Protein AF-A0A1R1C6Q7-F1 (afdb_monomer_lite)

Radius of gyration: 14.4 Å; chains: 1; bounding box: 41×35×33 Å

Structure (mmCIF, N/CA/C/O backbone):
data_AF-A0A1R1C6Q7-F1
#
_entry.id   AF-A0A1R1C6Q7-F1
#
loop_
_atom_site.group_PDB
_atom_site.id
_atom_site.type_symbol
_atom_site.label_atom_id
_atom_site.label_alt_id
_atom_site.label_comp_id
_atom_site.label_asym_id
_atom_site.label_entity_id
_atom_site.label_seq_id
_atom_site.pdbx_PDB_ins_code
_atom_site.Cartn_x
_atom_site.Cartn_y
_atom_site.Cartn_z
_atom_site.occupancy
_atom_site.B_iso_or_equiv
_atom_site.auth_seq_id
_atom_site.auth_comp_id
_atom_site.auth_asym_id
_atom_site.auth_atom_id
_atom_site.pdbx_PDB_model_num
ATOM 1 N N . MET A 1 1 ? -25.271 7.239 13.223 1.00 46.53 1 MET A N 1
ATOM 2 C CA . MET A 1 1 ? -25.573 6.207 12.204 1.00 46.53 1 MET A CA 1
ATOM 3 C C . MET A 1 1 ? -24.899 6.550 10.859 1.00 46.53 1 MET A C 1
ATOM 5 O O . MET A 1 1 ? -25.541 6.482 9.825 1.00 46.53 1 MET A O 1
ATOM 9 N N . TYR A 1 2 ? -23.603 6.914 10.865 1.00 47.06 2 TYR A N 1
ATOM 10 C CA . TYR A 1 2 ? -22.834 7.332 9.667 1.00 47.06 2 TYR A CA 1
ATOM 11 C C . TYR A 1 2 ? -21.697 6.357 9.291 1.00 47.06 2 TYR A C 1
ATOM 13 O O . TYR A 1 2 ? -21.162 6.407 8.186 1.00 47.06 2 TYR A O 1
ATOM 21 N N . TRP A 1 3 ? -21.370 5.419 10.184 1.00 42.81 3 TRP A N 1
ATOM 22 C CA . TRP A 1 3 ? -20.247 4.485 10.055 1.00 42.81 3 TRP A CA 1
ATOM 23 C C . TRP A 1 3 ? -20.409 3.478 8.917 1.00 42.81 3 TRP A C 1
ATOM 25 O O . TRP A 1 3 ? -19.466 3.231 8.177 1.00 42.81 3 TRP A O 1
ATOM 35 N N . ALA A 1 4 ? -21.618 2.943 8.723 1.00 45.00 4 ALA A N 1
ATOM 36 C CA . ALA A 1 4 ? -21.897 2.012 7.631 1.00 45.00 4 ALA A CA 1
ATOM 37 C C . ALA A 1 4 ? -21.761 2.680 6.254 1.00 45.00 4 ALA A C 1
ATOM 39 O O . ALA A 1 4 ? -21.373 2.025 5.292 1.00 45.00 4 ALA A O 1
ATOM 40 N N . SER A 1 5 ? -22.052 3.979 6.163 1.00 45.31 5 SER A N 1
ATOM 41 C CA . SER A 1 5 ? -21.932 4.769 4.937 1.00 45.31 5 SER A CA 1
ATOM 42 C C . SER A 1 5 ? -20.475 5.102 4.630 1.00 45.31 5 SER A C 1
ATOM 44 O O . SER A 1 5 ? -20.062 4.962 3.485 1.00 45.31 5 SER A O 1
ATOM 46 N N . PHE A 1 6 ? -19.684 5.463 5.649 1.00 55.50 6 PHE A N 1
ATOM 47 C CA . PHE A 1 6 ? -18.244 5.683 5.504 1.00 55.50 6 PHE A CA 1
ATOM 48 C C . PHE A 1 6 ? -17.509 4.385 5.167 1.00 55.50 6 PHE A C 1
ATOM 50 O O . PHE A 1 6 ? -16.790 4.340 4.181 1.00 55.50 6 PHE A O 1
ATOM 57 N N . LEU A 1 7 ? -17.759 3.295 5.896 1.00 53.69 7 LEU A N 1
ATOM 58 C CA . LEU A 1 7 ? -17.169 1.989 5.592 1.00 53.69 7 LEU A CA 1
ATOM 59 C C . LEU A 1 7 ? -17.620 1.457 4.230 1.00 53.69 7 LEU A C 1
ATOM 61 O O . LEU A 1 7 ? -16.817 0.844 3.542 1.00 53.69 7 LEU A O 1
ATOM 65 N N . LYS A 1 8 ? -18.857 1.728 3.788 1.00 54.81 8 LYS A N 1
ATOM 66 C CA . LYS A 1 8 ? -19.276 1.448 2.405 1.00 54.81 8 LYS A CA 1
ATOM 67 C C . LYS A 1 8 ? -18.565 2.331 1.390 1.00 54.81 8 LYS A C 1
ATOM 69 O O . LYS A 1 8 ? -18.237 1.825 0.328 1.00 54.81 8 LYS A O 1
ATOM 74 N N . ALA A 1 9 ? -18.349 3.613 1.672 1.00 55.91 9 ALA A N 1
ATOM 75 C CA . ALA A 1 9 ? -17.646 4.525 0.773 1.00 55.91 9 ALA A CA 1
ATOM 76 C C . ALA A 1 9 ? -16.162 4.161 0.662 1.00 55.91 9 ALA A C 1
ATOM 78 O O . ALA A 1 9 ? -15.648 4.067 -0.444 1.00 55.91 9 ALA A O 1
ATOM 79 N N . VAL A 1 10 ? -15.513 3.849 1.785 1.00 63.84 10 VAL A N 1
ATOM 80 C CA . VAL A 1 10 ? -14.157 3.301 1.833 1.00 63.84 10 VAL A CA 1
ATOM 81 C C . VAL A 1 10 ? -14.123 1.957 1.124 1.00 63.84 10 VAL A C 1
ATOM 83 O O . VAL A 1 10 ? -13.323 1.797 0.224 1.00 63.84 10 VAL A O 1
ATOM 86 N N . ALA A 1 11 ? -15.023 1.018 1.418 1.00 62.19 11 ALA A N 1
ATOM 87 C CA . ALA A 1 11 ? -15.069 -0.265 0.717 1.00 62.19 11 ALA A CA 1
ATOM 88 C C . ALA A 1 11 ? -15.310 -0.105 -0.791 1.00 62.19 11 ALA A C 1
ATOM 90 O O . ALA A 1 11 ? -14.770 -0.874 -1.573 1.00 62.19 11 ALA A O 1
ATOM 91 N N . ARG A 1 12 ? -16.096 0.890 -1.214 1.00 59.62 12 ARG A N 1
ATOM 92 C CA . ARG A 1 12 ? -16.348 1.194 -2.627 1.00 59.62 12 ARG A CA 1
ATOM 93 C C . ARG A 1 12 ? -15.126 1.817 -3.296 1.00 59.62 12 ARG A C 1
ATOM 95 O O . ARG A 1 12 ? -14.780 1.373 -4.378 1.00 59.62 12 ARG A O 1
ATOM 102 N N . LEU A 1 13 ? -14.439 2.744 -2.627 1.00 57.53 13 LEU A N 1
ATOM 103 C CA . LEU A 1 13 ? -13.145 3.276 -3.062 1.00 57.53 13 LEU A CA 1
ATOM 104 C C . LEU A 1 13 ? -12.105 2.157 -3.158 1.00 57.53 13 LEU A C 1
ATOM 106 O O . LEU A 1 13 ? -11.477 1.994 -4.191 1.00 57.53 13 LEU A O 1
ATOM 110 N N . LEU A 1 14 ? -11.992 1.313 -2.133 1.00 58.69 14 LEU A N 1
ATOM 111 C CA . LEU A 1 14 ? -11.115 0.144 -2.121 1.00 58.69 14 LEU A CA 1
ATOM 112 C C . LEU A 1 14 ? -11.422 -0.828 -3.266 1.00 58.69 14 LEU A C 1
ATOM 114 O O . LEU A 1 14 ? -10.496 -1.398 -3.835 1.00 58.69 14 LEU A O 1
ATOM 118 N N . LYS A 1 15 ? -12.702 -0.980 -3.624 1.00 59.34 15 LYS A N 1
ATOM 119 C CA . LYS A 1 15 ? -13.153 -1.828 -4.730 1.00 59.34 15 LYS A CA 1
ATOM 120 C C . LYS A 1 15 ? -12.882 -1.207 -6.103 1.00 59.34 15 LYS A C 1
ATOM 122 O O . LYS A 1 15 ? -12.426 -1.888 -7.007 1.00 59.34 15 LYS A O 1
ATOM 127 N N . GLU A 1 16 ? -13.104 0.095 -6.270 1.00 53.09 16 GLU A N 1
ATOM 128 C CA . GLU A 1 16 ? -12.740 0.827 -7.497 1.00 53.09 16 GLU A CA 1
ATOM 129 C C . GLU A 1 16 ? -11.216 0.877 -7.701 1.00 53.09 16 GLU A C 1
ATOM 131 O O . GLU A 1 16 ? -10.722 0.976 -8.822 1.00 53.09 16 GLU A O 1
ATOM 136 N N . MET A 1 17 ? -10.463 0.714 -6.617 1.00 60.91 17 MET A N 1
ATOM 137 C CA . MET A 1 17 ? -9.013 0.591 -6.597 1.00 60.91 17 MET A CA 1
ATOM 138 C C . MET A 1 17 ? -8.529 -0.865 -6.705 1.00 60.91 17 MET A C 1
ATOM 140 O O . MET A 1 17 ? -7.380 -1.148 -6.370 1.00 60.91 17 MET A O 1
ATOM 144 N N . GLU A 1 18 ? -9.341 -1.802 -7.198 1.00 59.62 18 GLU A N 1
ATOM 145 C CA . GLU A 1 18 ? -8.930 -3.207 -7.356 1.00 59.62 18 GLU A CA 1
ATOM 146 C C . GLU A 1 18 ? -7.878 -3.432 -8.445 1.00 59.62 18 GLU A C 1
ATOM 148 O O . GLU A 1 18 ? -7.176 -4.436 -8.384 1.00 59.62 18 GLU A O 1
ATOM 153 N N . VAL A 1 19 ? -7.719 -2.531 -9.423 1.00 67.19 19 VAL A N 1
ATOM 154 C CA . VAL A 1 19 ? -6.787 -2.766 -10.540 1.00 67.19 19 VAL A CA 1
ATOM 155 C C . VAL A 1 19 ? -5.374 -2.293 -10.173 1.00 67.19 19 VAL A C 1
ATOM 157 O O . VAL A 1 19 ? -5.144 -1.080 -10.136 1.00 67.19 19 VAL A O 1
ATOM 160 N N . PRO A 1 20 ? -4.414 -3.203 -9.904 1.00 69.75 20 PRO A N 1
ATOM 161 C CA . PRO A 1 20 ? -3.033 -2.823 -9.647 1.00 69.75 20 PRO A CA 1
ATOM 162 C C . PRO A 1 20 ? -2.398 -2.207 -10.890 1.00 69.75 20 PRO A C 1
ATOM 164 O O . PRO A 1 20 ? -2.489 -2.742 -11.998 1.00 69.75 20 PRO A O 1
ATOM 167 N N . GLU A 1 21 ? -1.708 -1.091 -10.691 1.00 81.69 21 GLU A N 1
ATOM 168 C CA . GLU A 1 21 ? -0.904 -0.473 -11.735 1.00 81.69 21 GLU A CA 1
ATOM 169 C C . GLU A 1 21 ? 0.495 -1.098 -11.705 1.00 81.69 21 GLU A C 1
ATOM 171 O O . GLU A 1 21 ? 1.110 -1.256 -10.645 1.00 81.69 21 GLU A O 1
ATOM 176 N N . ARG A 1 22 ? 1.027 -1.479 -12.873 1.00 88.00 22 ARG A N 1
ATOM 177 C CA . ARG A 1 22 ? 2.403 -1.981 -12.939 1.00 88.00 22 ARG A CA 1
ATOM 178 C C . ARG A 1 22 ? 3.370 -0.845 -12.633 1.00 88.00 22 ARG A C 1
ATOM 180 O O . ARG A 1 22 ? 3.439 0.137 -13.369 1.00 88.00 22 ARG A O 1
ATOM 187 N N . LEU A 1 23 ? 4.169 -1.017 -11.585 1.00 91.94 23 LEU A N 1
ATOM 188 C CA . LEU A 1 23 ? 5.223 -0.073 -11.252 1.00 91.94 23 LEU A CA 1
ATOM 189 C C . LEU A 1 23 ? 6.308 -0.092 -12.340 1.00 91.94 23 LEU A C 1
ATOM 191 O O . LEU A 1 23 ? 6.626 -1.159 -12.880 1.00 91.94 23 LEU A O 1
ATOM 195 N N . PRO A 1 24 ? 6.934 1.061 -12.639 1.00 93.25 24 PRO A N 1
ATOM 196 C CA . PRO A 1 24 ? 8.042 1.119 -13.580 1.00 93.25 24 PRO A CA 1
ATOM 197 C C . PRO A 1 24 ? 9.162 0.151 -13.182 1.00 93.25 24 PRO A C 1
ATOM 199 O O . PRO A 1 24 ? 9.551 0.093 -12.015 1.00 93.25 24 PRO A O 1
ATOM 202 N N . LEU A 1 25 ? 9.721 -0.584 -14.148 1.00 91.25 25 LEU A N 1
ATOM 203 C CA . LEU A 1 25 ? 10.863 -1.473 -13.894 1.00 91.25 25 LEU A CA 1
ATOM 204 C C . LEU A 1 25 ? 12.126 -0.675 -13.542 1.00 91.25 25 LEU A C 1
ATOM 206 O O . LEU A 1 25 ? 12.895 -1.076 -12.665 1.00 91.25 25 LEU A O 1
ATOM 210 N N . ASP A 1 26 ? 12.290 0.490 -14.174 1.00 93.62 26 ASP A N 1
ATOM 211 C CA . ASP A 1 26 ? 13.371 1.427 -13.886 1.00 93.62 26 ASP A CA 1
ATOM 212 C C . ASP A 1 26 ? 13.266 1.971 -12.442 1.00 93.62 26 ASP A C 1
ATOM 214 O O . ASP A 1 26 ? 12.256 2.598 -12.095 1.00 93.62 26 ASP A O 1
ATOM 218 N N . PRO A 1 27 ? 14.286 1.754 -11.587 1.00 93.12 27 PRO A N 1
ATOM 219 C CA . PRO A 1 27 ? 14.252 2.174 -10.187 1.00 93.12 27 PRO A CA 1
ATOM 220 C C . PRO A 1 27 ? 14.084 3.681 -9.982 1.00 93.12 27 PRO A C 1
ATOM 222 O O . PRO A 1 27 ? 13.438 4.093 -9.018 1.00 93.12 27 PRO A O 1
ATOM 225 N N . SER A 1 28 ? 14.647 4.504 -10.869 1.00 94.44 28 SER A N 1
ATOM 226 C CA . SER A 1 28 ? 14.596 5.963 -10.753 1.00 94.44 28 SER A CA 1
ATOM 227 C C . SER A 1 28 ? 13.199 6.489 -11.074 1.00 94.44 28 SER A C 1
ATOM 229 O O . SER A 1 28 ? 12.627 7.234 -10.280 1.00 94.44 28 SER A O 1
ATOM 231 N N . LYS A 1 29 ? 12.601 6.037 -12.184 1.00 95.31 29 LYS A N 1
ATOM 232 C CA . LYS A 1 29 ? 11.217 6.370 -12.559 1.00 95.31 29 LYS A CA 1
ATOM 233 C C . LYS A 1 29 ? 10.223 5.898 -11.508 1.00 95.31 29 LYS A C 1
ATOM 235 O O . LYS A 1 29 ? 9.311 6.638 -11.153 1.00 95.31 29 LYS A O 1
ATOM 240 N N . ARG A 1 30 ? 10.412 4.685 -10.981 1.00 95.81 30 ARG A N 1
ATOM 241 C CA . ARG A 1 30 ? 9.552 4.145 -9.925 1.00 95.81 30 ARG A CA 1
ATOM 242 C C . ARG A 1 30 ? 9.641 4.965 -8.647 1.00 95.81 30 ARG A C 1
ATOM 244 O O . ARG A 1 30 ? 8.605 5.289 -8.081 1.00 95.81 30 ARG A O 1
ATOM 251 N N . ARG A 1 31 ? 10.850 5.348 -8.226 1.00 95.12 31 ARG A N 1
ATOM 252 C CA . ARG A 1 31 ? 11.036 6.230 -7.068 1.00 95.12 31 ARG A CA 1
ATOM 253 C C . ARG A 1 31 ? 10.288 7.547 -7.251 1.00 95.12 31 ARG A C 1
ATOM 255 O O . ARG A 1 31 ? 9.586 7.947 -6.334 1.00 95.12 31 ARG A O 1
ATOM 262 N N . ILE A 1 32 ? 10.426 8.196 -8.409 1.00 96.44 32 ILE A N 1
ATOM 263 C CA . ILE A 1 32 ? 9.737 9.463 -8.699 1.00 96.44 32 ILE A CA 1
ATOM 264 C C . ILE A 1 32 ? 8.219 9.273 -8.607 1.00 96.44 32 ILE A C 1
ATOM 266 O O . ILE A 1 32 ? 7.565 10.009 -7.879 1.00 96.44 32 ILE A O 1
ATOM 270 N N . LEU A 1 33 ? 7.672 8.246 -9.265 1.00 95.50 33 LEU A N 1
ATOM 271 C CA . LEU A 1 33 ? 6.239 7.945 -9.231 1.00 95.50 33 LEU A CA 1
ATOM 272 C C . LEU A 1 33 ? 5.726 7.714 -7.802 1.00 95.50 33 LEU A C 1
ATOM 274 O O . LEU A 1 33 ? 4.736 8.313 -7.391 1.00 95.50 33 LEU A O 1
ATOM 278 N N . LEU A 1 34 ? 6.396 6.841 -7.047 1.00 95.75 34 LEU A N 1
ATOM 279 C CA . LEU A 1 34 ? 6.000 6.499 -5.682 1.00 95.75 34 LEU A CA 1
ATOM 280 C C . LEU A 1 34 ? 6.124 7.702 -4.737 1.00 95.75 34 LEU A C 1
ATOM 282 O O . LEU A 1 34 ? 5.264 7.888 -3.882 1.00 95.75 34 LEU A O 1
ATOM 286 N N . GLN A 1 35 ? 7.150 8.538 -4.914 1.00 96.19 35 GLN A N 1
ATOM 287 C CA . GLN A 1 35 ? 7.326 9.767 -4.143 1.00 96.19 35 GLN A CA 1
ATOM 288 C C . GLN A 1 35 ? 6.220 10.783 -4.454 1.00 96.19 35 GLN A C 1
ATOM 290 O O . GLN A 1 35 ? 5.640 11.337 -3.529 1.00 96.19 35 GLN A O 1
ATOM 295 N N . MET A 1 36 ? 5.869 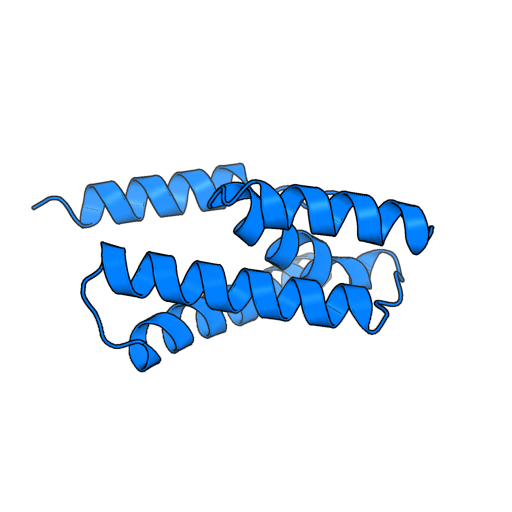10.975 -5.731 1.00 96.31 36 MET A N 1
ATOM 296 C CA . MET A 1 36 ? 4.767 11.859 -6.129 1.00 96.31 36 MET A CA 1
ATOM 297 C C . MET A 1 36 ? 3.430 11.400 -5.538 1.00 96.31 36 MET A C 1
ATOM 299 O O . MET A 1 36 ? 2.689 12.214 -4.990 1.00 96.31 36 MET A O 1
ATOM 303 N N . LYS A 1 37 ? 3.138 10.091 -5.602 1.00 94.69 37 LYS A N 1
ATOM 304 C CA . LYS A 1 37 ? 1.944 9.505 -4.973 1.00 94.69 37 LYS A CA 1
ATOM 30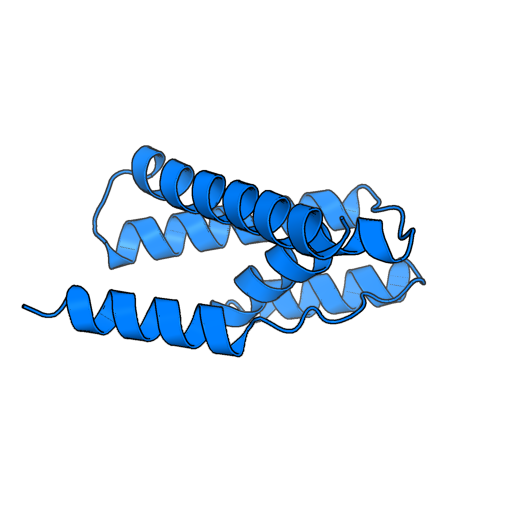5 C C . LYS A 1 37 ? 1.945 9.759 -3.459 1.00 94.69 37 LYS A C 1
ATOM 307 O O . LYS A 1 37 ? 0.923 10.155 -2.914 1.00 94.69 37 LYS A O 1
ATOM 312 N N . LEU A 1 38 ? 3.085 9.606 -2.786 1.00 93.50 38 LEU A N 1
ATOM 313 C CA . LEU A 1 38 ? 3.202 9.844 -1.343 1.00 93.50 38 LEU A CA 1
ATOM 314 C C . LEU A 1 38 ? 3.003 11.327 -0.974 1.00 93.50 38 LEU A C 1
ATOM 316 O O . LEU A 1 38 ? 2.338 11.650 0.006 1.00 93.50 38 LEU A O 1
ATOM 320 N N . GLU A 1 39 ? 3.566 12.240 -1.762 1.00 94.44 39 GLU A N 1
ATOM 321 C CA . GLU A 1 39 ? 3.501 13.687 -1.523 1.00 94.44 39 GLU A CA 1
ATOM 322 C C . GLU A 1 39 ? 2.134 14.298 -1.828 1.00 94.44 39 GLU A C 1
ATOM 324 O O . GLU A 1 39 ? 1.810 15.348 -1.274 1.00 94.44 39 GLU A O 1
ATOM 329 N N . SER A 1 40 ? 1.311 13.632 -2.644 1.00 91.06 40 SER A N 1
ATOM 330 C CA . SER A 1 40 ? -0.078 14.037 -2.893 1.00 91.06 40 SER A CA 1
ATOM 331 C C . SER A 1 40 ? -0.903 14.134 -1.601 1.00 91.06 40 SER A C 1
ATOM 333 O O . SER A 1 40 ? -1.858 14.906 -1.530 1.00 91.06 40 SER A O 1
ATOM 335 N N . ARG A 1 41 ? -0.535 13.334 -0.583 1.00 83.81 41 ARG A N 1
ATOM 336 C CA . ARG A 1 41 ? -1.283 13.099 0.661 1.00 83.81 41 ARG A CA 1
ATOM 337 C C . ARG A 1 41 ? -2.715 12.613 0.452 1.00 83.81 41 ARG A C 1
ATOM 339 O O . ARG A 1 41 ? -3.518 12.638 1.383 1.00 83.81 41 ARG A O 1
ATOM 346 N N . LEU A 1 42 ? -3.048 12.169 -0.752 1.00 84.44 42 LEU A N 1
ATOM 347 C CA . LEU A 1 42 ? -4.363 11.655 -1.063 1.00 84.44 42 LEU A CA 1
ATOM 348 C C . LEU A 1 42 ? -4.467 10.211 -0.572 1.00 84.44 42 LEU A C 1
ATOM 350 O O . LEU A 1 42 ? -3.596 9.379 -0.831 1.00 84.44 42 LEU A O 1
ATOM 354 N N . LEU A 1 43 ? -5.559 9.893 0.125 1.00 82.06 43 LEU A N 1
ATOM 355 C CA . LEU A 1 43 ? -5.781 8.567 0.703 1.00 82.06 43 LEU A CA 1
ATOM 356 C C . LEU A 1 43 ? -5.689 7.461 -0.360 1.00 82.06 43 LEU A C 1
ATOM 358 O O . LEU A 1 43 ? -5.085 6.413 -0.127 1.00 82.06 43 LEU A O 1
ATOM 362 N N . GLN A 1 44 ? -6.235 7.722 -1.549 1.00 82.31 44 GLN A N 1
ATOM 363 C CA . GLN A 1 44 ? -6.161 6.814 -2.686 1.00 82.31 44 GLN A CA 1
ATOM 364 C C . GLN A 1 44 ? -4.719 6.565 -3.158 1.00 82.31 44 GLN A C 1
ATOM 366 O O . GLN A 1 44 ? -4.374 5.454 -3.549 1.00 82.31 44 GLN A O 1
ATOM 371 N N . ASP A 1 45 ? -3.827 7.543 -3.070 1.00 89.25 45 ASP A N 1
ATOM 372 C CA . ASP A 1 45 ? -2.452 7.342 -3.515 1.00 89.25 45 ASP A CA 1
ATOM 373 C C . ASP A 1 45 ? -1.657 6.498 -2.514 1.00 89.25 45 ASP A C 1
ATOM 375 O O . ASP A 1 45 ? -0.886 5.626 -2.921 1.00 89.25 45 ASP A O 1
ATOM 379 N N . HIS A 1 46 ? -1.917 6.639 -1.210 1.00 89.69 46 HIS A N 1
ATOM 380 C CA . HIS A 1 46 ? -1.340 5.746 -0.197 1.00 89.69 46 HIS A CA 1
ATOM 381 C C . HIS A 1 46 ? -1.800 4.296 -0.392 1.00 89.69 46 HIS A C 1
ATOM 383 O O . HIS A 1 46 ? -0.987 3.367 -0.354 1.00 89.69 46 HIS A O 1
ATOM 389 N N . PHE A 1 47 ? -3.091 4.092 -0.663 1.00 85.56 47 PHE A N 1
ATOM 390 C CA . PHE A 1 47 ? -3.628 2.771 -0.988 1.00 85.56 47 PHE A CA 1
ATOM 391 C C . PHE A 1 47 ? -3.022 2.202 -2.274 1.00 85.56 47 PHE A C 1
ATOM 393 O O . PHE A 1 47 ? -2.644 1.028 -2.292 1.00 85.56 47 PHE A O 1
ATOM 400 N N . ALA A 1 48 ? -2.874 3.018 -3.322 1.00 88.00 48 ALA A N 1
ATOM 401 C CA . ALA A 1 48 ? -2.253 2.600 -4.573 1.00 88.00 48 ALA A CA 1
ATOM 402 C C . ALA A 1 48 ? -0.794 2.171 -4.360 1.00 88.00 48 ALA A C 1
ATOM 404 O O . ALA A 1 48 ? -0.411 1.100 -4.822 1.00 88.00 48 ALA A O 1
ATOM 405 N N . ILE A 1 49 ? -0.005 2.927 -3.584 1.00 93.00 49 ILE A N 1
ATOM 406 C CA . ILE A 1 49 ? 1.368 2.540 -3.215 1.00 93.00 49 ILE A CA 1
ATOM 407 C C . ILE A 1 49 ? 1.375 1.160 -2.553 1.00 93.00 49 ILE A C 1
ATOM 409 O O . ILE A 1 49 ? 2.151 0.292 -2.957 1.00 93.00 49 ILE A O 1
ATOM 413 N N . ILE A 1 50 ? 0.519 0.943 -1.548 1.00 91.12 50 ILE A N 1
ATOM 414 C CA . ILE A 1 50 ? 0.457 -0.326 -0.812 1.00 91.12 50 ILE A CA 1
ATOM 415 C C . ILE A 1 50 ? 0.097 -1.475 -1.759 1.00 91.12 50 ILE A C 1
ATOM 417 O O . ILE A 1 50 ? 0.821 -2.469 -1.818 1.00 91.12 50 ILE A O 1
ATOM 421 N N . ARG A 1 51 ? -0.982 -1.329 -2.532 1.00 87.94 51 ARG A N 1
ATOM 422 C CA . ARG A 1 51 ? -1.465 -2.331 -3.489 1.00 87.94 51 ARG A CA 1
ATOM 423 C C . ARG A 1 51 ? -0.413 -2.657 -4.551 1.00 87.94 51 ARG A C 1
ATOM 425 O O . ARG A 1 51 ? -0.001 -3.809 -4.666 1.00 87.94 51 ARG A O 1
ATOM 432 N N . ASP A 1 52 ? 0.060 -1.652 -5.285 1.00 89.88 52 ASP A N 1
ATOM 433 C CA . ASP A 1 52 ? 0.969 -1.829 -6.426 1.00 89.88 52 ASP A CA 1
ATOM 434 C C . ASP A 1 52 ? 2.309 -2.441 -5.981 1.00 89.88 52 ASP A C 1
ATOM 436 O O . ASP A 1 52 ? 2.902 -3.262 -6.686 1.00 89.88 52 ASP A O 1
ATOM 440 N N . THR A 1 53 ? 2.769 -2.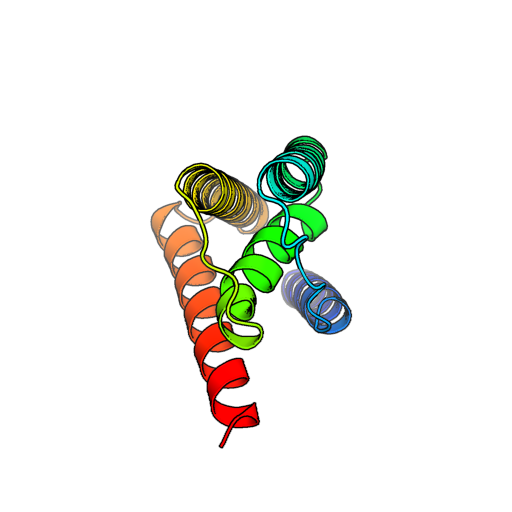096 -4.771 1.00 91.19 53 THR A N 1
ATOM 441 C CA . THR A 1 53 ? 3.992 -2.660 -4.185 1.00 91.19 53 THR A CA 1
ATOM 442 C C . THR A 1 53 ? 3.804 -4.113 -3.746 1.00 91.19 53 THR A C 1
ATOM 444 O O . THR A 1 53 ? 4.713 -4.925 -3.923 1.00 91.19 53 THR A O 1
ATOM 447 N N . LEU A 1 54 ? 2.638 -4.481 -3.201 1.00 87.44 54 LEU A N 1
ATOM 448 C CA . LEU A 1 54 ? 2.336 -5.874 -2.852 1.00 87.44 54 LEU A CA 1
ATOM 449 C C . LEU A 1 54 ? 2.237 -6.764 -4.102 1.00 87.44 54 LEU A C 1
ATOM 451 O O . LEU A 1 54 ? 2.781 -7.871 -4.092 1.00 87.44 54 LEU A O 1
ATOM 455 N N . CYS A 1 55 ? 1.643 -6.252 -5.185 1.00 85.06 55 CYS A N 1
ATOM 456 C CA . CYS A 1 55 ? 1.518 -6.935 -6.479 1.00 85.06 55 CYS A CA 1
ATOM 457 C C . CYS A 1 55 ? 2.818 -6.938 -7.309 1.00 85.06 55 CYS A C 1
ATOM 459 O O . CYS A 1 55 ? 2.916 -7.632 -8.318 1.00 85.06 55 CYS A O 1
ATOM 461 N N . ALA A 1 56 ? 3.856 -6.193 -6.906 1.00 85.69 56 ALA A N 1
ATOM 462 C CA . ALA A 1 56 ? 5.124 -6.108 -7.643 1.00 85.69 56 ALA A CA 1
ATOM 463 C C . ALA A 1 56 ? 5.799 -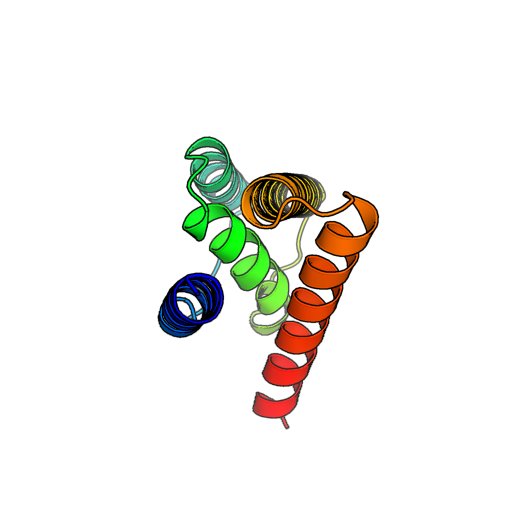7.475 -7.869 1.00 85.69 56 ALA A C 1
ATOM 465 O O . ALA A 1 56 ? 6.485 -7.693 -8.871 1.00 85.69 56 ALA A O 1
ATOM 466 N N . LYS A 1 57 ? 5.570 -8.424 -6.953 1.00 78.38 57 LYS A N 1
ATOM 467 C CA . LYS A 1 57 ? 6.097 -9.791 -7.053 1.00 78.38 57 LYS A CA 1
ATOM 468 C C . LYS A 1 57 ? 5.568 -10.550 -8.278 1.00 78.38 57 LYS A C 1
ATOM 470 O O . LYS A 1 57 ? 6.248 -11.465 -8.739 1.00 78.38 57 LYS A O 1
ATOM 475 N N . ASP A 1 58 ? 4.410 -10.176 -8.821 1.00 75.75 58 ASP A N 1
ATOM 476 C CA . ASP A 1 58 ? 3.738 -10.930 -9.888 1.00 75.75 58 ASP A CA 1
ATOM 477 C C . ASP A 1 58 ? 4.371 -10.748 -11.265 1.00 75.75 58 ASP A C 1
ATOM 479 O O . ASP A 1 58 ? 4.293 -11.635 -12.109 1.00 75.75 58 ASP A O 1
ATOM 483 N N . TYR A 1 59 ? 5.059 -9.633 -11.486 1.00 81.75 59 TYR A N 1
ATOM 484 C CA . TYR A 1 59 ? 5.811 -9.369 -12.715 1.00 81.75 59 TYR A CA 1
ATOM 485 C C . TYR A 1 59 ? 7.320 -9.311 -12.445 1.00 81.75 59 TYR A C 1
ATOM 487 O O . TYR A 1 59 ? 8.059 -8.592 -13.115 1.00 81.75 59 TYR A O 1
ATOM 495 N N . SER A 1 60 ? 7.768 -10.082 -11.442 1.00 82.56 60 SER A N 1
ATOM 496 C CA . SER A 1 60 ? 9.175 -10.263 -11.057 1.00 82.56 60 SER A CA 1
ATOM 497 C C . SER A 1 60 ? 9.917 -8.963 -10.722 1.00 82.56 60 SER A C 1
ATOM 499 O O . SER A 1 60 ? 11.147 -8.905 -10.801 1.00 82.56 60 SER A O 1
ATOM 501 N N . LEU A 1 61 ? 9.198 -7.917 -10.303 1.00 89.19 61 LEU A N 1
ATOM 502 C CA . LEU A 1 61 ? 9.824 -6.665 -9.910 1.00 89.19 61 LEU A CA 1
ATOM 503 C C . LEU A 1 61 ? 10.477 -6.804 -8.529 1.00 89.19 61 LEU A C 1
ATOM 505 O O . LEU A 1 61 ? 9.816 -6.992 -7.506 1.00 89.19 61 LEU A O 1
ATOM 509 N N . LYS A 1 62 ? 11.805 -6.659 -8.488 1.00 90.50 62 LYS A N 1
ATOM 510 C CA . LYS A 1 62 ? 12.570 -6.638 -7.238 1.00 90.50 62 LYS A CA 1
ATOM 511 C C . LYS A 1 62 ? 12.533 -5.243 -6.613 1.00 90.50 62 LYS A C 1
ATOM 513 O O . LYS A 1 62 ? 13.212 -4.325 -7.070 1.00 90.50 62 LYS A O 1
ATOM 518 N N . LEU A 1 63 ? 11.774 -5.114 -5.530 1.00 92.44 63 LEU A N 1
ATOM 519 C CA . LEU A 1 63 ? 11.709 -3.890 -4.731 1.00 92.44 63 LEU A CA 1
ATOM 520 C C . LEU A 1 63 ? 13.056 -3.598 -4.058 1.00 92.44 63 LEU A C 1
ATOM 522 O O . LEU A 1 63 ? 13.672 -4.495 -3.468 1.00 92.44 63 LEU A O 1
ATOM 526 N N . ASN A 1 64 ? 13.495 -2.343 -4.123 1.00 93.69 64 ASN A N 1
ATOM 527 C CA . ASN A 1 64 ? 14.699 -1.836 -3.468 1.00 93.69 64 ASN A CA 1
ATOM 528 C C . ASN A 1 64 ? 14.369 -1.186 -2.106 1.00 93.69 64 ASN A C 1
ATOM 530 O O . ASN A 1 64 ? 13.234 -1.230 -1.631 1.00 93.69 64 ASN A O 1
ATOM 534 N N . ASN A 1 65 ? 15.372 -0.604 -1.445 1.00 95.81 65 ASN A N 1
ATOM 535 C CA . ASN A 1 65 ? 15.190 0.008 -0.124 1.00 95.81 65 ASN A CA 1
ATOM 536 C C . ASN A 1 65 ? 14.318 1.272 -0.157 1.00 95.81 65 ASN A C 1
ATOM 538 O O . ASN A 1 65 ? 13.571 1.503 0.790 1.00 95.81 65 ASN A O 1
ATOM 542 N N . ASN A 1 66 ? 14.357 2.048 -1.244 1.00 94.81 66 ASN A N 1
ATOM 543 C CA . ASN A 1 66 ? 13.493 3.218 -1.404 1.00 94.81 66 ASN A CA 1
ATOM 544 C C . ASN A 1 66 ? 12.032 2.790 -1.555 1.00 94.81 66 ASN A C 1
ATOM 546 O O . ASN A 1 66 ? 11.173 3.335 -0.874 1.00 94.81 66 ASN A O 1
ATOM 550 N N . ASP A 1 67 ? 11.765 1.766 -2.370 1.00 95.12 67 ASP A N 1
ATOM 551 C CA . ASP A 1 67 ? 10.418 1.211 -2.544 1.00 95.12 67 ASP A CA 1
ATOM 552 C C . ASP A 1 67 ? 9.840 0.756 -1.188 1.00 95.12 67 ASP A C 1
ATOM 554 O O . ASP A 1 67 ? 8.705 1.077 -0.841 1.00 95.12 67 ASP A O 1
ATOM 558 N N . ARG A 1 68 ? 10.653 0.062 -0.372 1.00 95.00 68 ARG A N 1
ATOM 559 C CA . ARG A 1 68 ? 10.264 -0.375 0.982 1.00 95.00 68 ARG A CA 1
ATOM 560 C C . ARG A 1 68 ? 10.044 0.790 1.946 1.00 95.00 68 ARG A C 1
ATOM 562 O O . ARG A 1 68 ? 9.120 0.732 2.752 1.00 95.00 68 ARG A O 1
ATOM 569 N N . SER A 1 69 ? 10.883 1.821 1.881 1.00 96.75 69 SER A N 1
ATOM 570 C CA . SER A 1 69 ? 10.745 3.019 2.714 1.00 96.75 69 SER A CA 1
ATOM 571 C C . SER A 1 69 ? 9.466 3.786 2.371 1.00 96.75 69 SER A C 1
ATOM 573 O O . SER A 1 69 ? 8.722 4.154 3.276 1.00 96.75 69 SER A O 1
ATOM 575 N N . ILE A 1 70 ? 9.151 3.944 1.082 1.00 96.19 70 ILE A N 1
ATOM 576 C CA . ILE A 1 70 ? 7.913 4.596 0.641 1.00 96.19 70 ILE A CA 1
ATOM 577 C C . ILE A 1 70 ? 6.686 3.766 1.022 1.00 96.19 70 ILE A C 1
ATOM 579 O O . ILE A 1 70 ? 5.726 4.321 1.549 1.00 96.19 70 ILE A O 1
ATOM 583 N N . LEU A 1 71 ? 6.736 2.440 0.860 1.00 94.81 71 LEU A N 1
ATOM 584 C CA . LEU A 1 71 ? 5.682 1.554 1.355 1.00 94.81 71 LEU A CA 1
ATOM 585 C C . LEU A 1 71 ? 5.454 1.735 2.862 1.00 94.81 71 LEU A C 1
ATOM 587 O O . LEU A 1 71 ? 4.311 1.825 3.300 1.00 94.81 71 LEU A O 1
ATOM 591 N N . HIS A 1 72 ? 6.524 1.796 3.658 1.00 95.50 72 HIS A N 1
ATOM 592 C CA . HIS A 1 72 ? 6.418 2.031 5.097 1.00 95.50 72 HIS A CA 1
ATOM 593 C C . HIS A 1 72 ? 5.744 3.375 5.400 1.00 95.50 72 HIS A C 1
ATOM 595 O O . HIS A 1 72 ? 4.816 3.421 6.200 1.00 95.50 72 HIS A O 1
ATOM 601 N N . MET A 1 73 ? 6.153 4.457 4.733 1.00 95.81 73 MET A N 1
ATOM 602 C CA . MET A 1 73 ? 5.537 5.775 4.924 1.00 95.81 73 MET A CA 1
ATOM 603 C C . MET A 1 73 ? 4.053 5.784 4.539 1.00 95.81 73 MET A C 1
ATOM 605 O O . MET A 1 73 ? 3.233 6.269 5.313 1.00 95.81 73 MET A O 1
ATOM 609 N N . ALA A 1 74 ? 3.686 5.183 3.404 1.00 94.00 74 ALA A N 1
ATOM 610 C CA . ALA A 1 74 ? 2.290 5.079 2.978 1.00 94.00 74 ALA A CA 1
ATOM 611 C C . ALA A 1 74 ? 1.426 4.315 3.997 1.00 94.00 74 ALA A C 1
ATOM 613 O O . ALA A 1 74 ? 0.283 4.699 4.249 1.00 94.00 74 ALA A O 1
ATOM 614 N N . LYS A 1 75 ? 1.979 3.270 4.631 1.00 93.94 75 LYS A N 1
ATOM 615 C CA . LYS A 1 75 ? 1.306 2.558 5.725 1.00 93.94 75 LYS A CA 1
ATOM 616 C C . LYS A 1 75 ? 1.072 3.456 6.935 1.00 93.94 75 LYS A C 1
ATOM 618 O O . LYS A 1 75 ? -0.051 3.509 7.418 1.00 93.94 75 LYS A O 1
ATOM 623 N N . GLU A 1 76 ? 2.097 4.160 7.408 1.00 94.69 76 GLU A N 1
ATOM 624 C CA . GLU A 1 76 ? 1.980 5.037 8.583 1.00 94.69 76 GLU A CA 1
ATOM 625 C C . GLU A 1 76 ? 0.979 6.176 8.352 1.00 94.69 76 GLU A C 1
ATOM 627 O O . GLU A 1 76 ? 0.186 6.505 9.238 1.00 94.69 76 GLU A O 1
ATOM 632 N N . MET A 1 77 ? 0.951 6.734 7.138 1.00 91.94 77 MET A N 1
ATOM 633 C CA . MET A 1 77 ? -0.052 7.726 6.755 1.00 91.94 77 MET A CA 1
ATOM 634 C C . MET A 1 77 ? -1.459 7.131 6.812 1.00 91.94 77 MET A C 1
ATOM 636 O O . MET A 1 77 ? -2.338 7.711 7.440 1.00 91.94 77 MET A O 1
ATOM 640 N N . LEU A 1 78 ? -1.667 5.939 6.249 1.00 88.19 78 LEU A N 1
ATOM 641 C CA . LEU A 1 78 ? -2.969 5.278 6.294 1.00 88.19 78 LEU A CA 1
ATOM 642 C C . LEU A 1 78 ? -3.416 4.934 7.727 1.00 88.19 78 LEU A C 1
ATOM 644 O O . LEU A 1 78 ? -4.583 5.120 8.067 1.00 88.19 78 LEU A O 1
ATOM 648 N N . VAL A 1 79 ? -2.497 4.476 8.582 1.00 91.25 79 VAL A N 1
ATOM 649 C CA . VAL A 1 79 ? -2.767 4.235 10.009 1.00 91.25 79 VAL A CA 1
ATOM 650 C C . VAL A 1 79 ? -3.220 5.522 10.694 1.00 91.25 79 VAL A C 1
ATOM 652 O O . VAL A 1 79 ? -4.195 5.506 11.442 1.00 91.25 79 VAL A O 1
ATOM 655 N N . THR A 1 80 ? -2.542 6.633 10.411 1.00 91.25 80 THR A N 1
ATOM 656 C CA . THR A 1 80 ? -2.862 7.946 10.981 1.00 91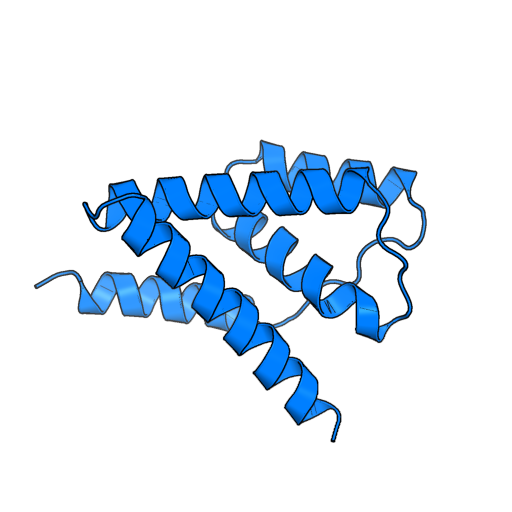.25 80 THR A CA 1
ATOM 657 C C . THR A 1 80 ? -4.250 8.416 10.544 1.00 91.25 80 THR A C 1
ATOM 659 O O . THR A 1 80 ? -5.054 8.812 11.385 1.00 91.25 80 THR A O 1
ATOM 662 N N . GLU A 1 81 ? -4.574 8.302 9.255 1.00 85.81 81 GLU A N 1
ATOM 663 C CA . GLU A 1 81 ? -5.895 8.653 8.719 1.00 85.81 81 GLU A CA 1
ATOM 664 C C . GLU A 1 81 ? -7.011 7.816 9.365 1.00 85.81 81 GLU A C 1
ATOM 666 O O . GLU A 1 81 ? -8.006 8.356 9.845 1.00 85.81 81 GLU A O 1
ATOM 671 N N . ILE A 1 82 ? -6.832 6.495 9.462 1.00 84.62 82 ILE A N 1
ATOM 672 C CA . ILE A 1 82 ? -7.813 5.597 10.093 1.00 84.62 82 ILE A CA 1
ATOM 673 C C . ILE A 1 82 ? -7.983 5.923 11.579 1.00 84.62 82 ILE A C 1
ATOM 675 O O . ILE A 1 82 ? -9.112 5.969 12.069 1.00 84.62 82 ILE A O 1
ATOM 679 N N . MET A 1 83 ? -6.879 6.170 12.288 1.00 90.44 83 MET A N 1
ATOM 680 C CA . MET A 1 83 ? -6.885 6.561 13.697 1.00 90.44 83 MET A CA 1
ATOM 681 C C . MET A 1 83 ? -7.748 7.808 13.914 1.00 90.44 83 MET A C 1
ATOM 683 O O . MET A 1 83 ? -8.625 7.791 14.777 1.00 90.44 83 MET A O 1
ATOM 687 N N . TYR A 1 84 ? -7.545 8.859 13.114 1.00 85.94 84 TYR A N 1
ATOM 688 C CA . TYR A 1 84 ? -8.308 10.102 13.235 1.00 85.94 84 TYR A CA 1
ATOM 689 C C . TYR A 1 84 ? -9.769 9.947 12.817 1.00 85.94 84 TYR A C 1
ATOM 691 O O . TYR A 1 84 ? -10.656 10.423 13.523 1.00 85.94 84 TYR A O 1
ATOM 699 N N . VAL A 1 85 ? -10.043 9.269 11.701 1.00 82.56 85 VAL A N 1
ATOM 700 C CA . VAL A 1 85 ? -11.412 9.146 11.183 1.00 82.56 85 VAL A CA 1
ATOM 701 C C . VAL A 1 85 ? -12.279 8.243 12.060 1.00 82.56 85 VAL A C 1
ATOM 703 O O . VAL A 1 85 ? -13.455 8.536 12.278 1.00 82.56 85 VAL A O 1
ATOM 706 N N . LEU A 1 86 ? -11.717 7.146 12.572 1.00 80.19 86 LEU A N 1
ATOM 707 C CA . LEU A 1 86 ? -12.448 6.213 13.429 1.00 80.19 86 LEU A CA 1
ATOM 708 C C . LEU A 1 86 ? -12.369 6.573 14.914 1.00 80.19 86 LEU A C 1
ATOM 710 O O . LEU A 1 86 ? -13.111 5.995 15.705 1.00 80.19 86 LEU A O 1
ATOM 714 N N . ASN A 1 87 ? -11.512 7.529 15.284 1.00 87.12 87 ASN A N 1
ATOM 715 C CA . ASN A 1 87 ? -11.228 7.904 16.667 1.00 87.12 87 ASN A CA 1
ATOM 716 C C . ASN A 1 87 ? -10.889 6.678 17.537 1.00 87.12 87 ASN A C 1
ATOM 718 O O . ASN A 1 87 ? -11.499 6.434 18.580 1.00 87.12 87 ASN A O 1
ATOM 722 N N . ILE A 1 88 ? -9.937 5.877 17.060 1.00 89.94 88 ILE A N 1
ATOM 723 C CA . ILE A 1 88 ? -9.452 4.655 17.719 1.00 89.94 88 ILE A CA 1
ATOM 724 C C . ILE A 1 88 ? -7.977 4.794 18.089 1.00 89.94 88 ILE A C 1
ATOM 726 O O . ILE A 1 88 ? -7.297 5.711 17.633 1.00 89.94 88 ILE A O 1
ATOM 730 N N . ALA A 1 89 ? -7.452 3.874 18.897 1.00 94.00 89 ALA A N 1
ATOM 731 C CA . ALA A 1 89 ? -6.031 3.865 19.213 1.00 94.00 89 ALA A CA 1
ATOM 732 C C . ALA A 1 89 ? -5.188 3.528 17.970 1.00 94.00 89 ALA A C 1
ATOM 734 O O . ALA A 1 89 ? -5.580 2.713 17.132 1.00 94.00 89 ALA A O 1
ATOM 735 N N . THR A 1 90 ? -3.972 4.078 17.888 1.00 93.06 90 THR A N 1
ATOM 736 C CA . THR A 1 90 ? -3.016 3.796 16.799 1.00 93.06 90 THR A CA 1
ATOM 737 C C . THR A 1 90 ? -2.769 2.297 16.614 1.00 93.06 90 THR A C 1
ATOM 739 O O . THR A 1 90 ? -2.628 1.823 15.491 1.00 93.06 90 THR A O 1
ATOM 742 N N . LYS A 1 91 ? -2.759 1.528 17.712 1.00 94.06 91 LYS A N 1
ATOM 743 C CA . LYS A 1 91 ? -2.598 0.067 17.689 1.00 94.06 91 LYS A CA 1
ATOM 744 C C . LYS A 1 91 ? -3.736 -0.629 16.933 1.00 94.06 91 LYS A C 1
ATOM 746 O O . LYS A 1 91 ? -3.478 -1.542 16.148 1.00 94.06 91 LYS A O 1
ATOM 751 N N . ASP A 1 92 ? -4.970 -0.183 17.141 1.00 87.44 92 ASP A N 1
ATOM 752 C CA . ASP A 1 92 ? -6.151 -0.765 16.500 1.00 87.44 92 ASP A CA 1
ATOM 753 C C . ASP A 1 92 ? -6.173 -0.395 15.012 1.00 87.44 92 ASP A C 1
ATOM 755 O O . ASP A 1 92 ? -6.335 -1.264 14.159 1.00 87.44 92 ASP A O 1
ATOM 759 N N . ALA A 1 93 ? -5.877 0.867 14.679 1.00 86.31 93 ALA A N 1
ATOM 760 C CA . ALA A 1 93 ? -5.714 1.315 13.293 1.00 86.31 93 ALA A CA 1
ATOM 761 C C . ALA A 1 93 ? -4.598 0.552 12.552 1.00 86.31 93 ALA A C 1
ATOM 763 O O . ALA A 1 93 ? -4.781 0.126 11.412 1.00 86.31 93 ALA A O 1
ATOM 764 N N . SER A 1 94 ? -3.458 0.318 13.211 1.00 90.88 94 SER A N 1
ATOM 765 C CA . SER A 1 94 ? -2.352 -0.486 12.673 1.00 90.88 94 SER A CA 1
ATOM 766 C C . SER A 1 94 ? -2.775 -1.927 12.387 1.00 90.88 94 SER A C 1
ATOM 768 O O . SER A 1 94 ? -2.403 -2.491 11.356 1.00 90.88 94 SER A O 1
ATOM 770 N N . THR A 1 95 ? -3.605 -2.498 13.263 1.00 88.06 95 THR A N 1
ATOM 771 C CA . THR A 1 95 ? -4.154 -3.847 13.090 1.00 88.06 95 THR A CA 1
ATOM 772 C C . THR A 1 95 ? -5.046 -3.911 11.851 1.00 88.06 95 THR A C 1
ATOM 774 O O . THR A 1 95 ? -4.808 -4.761 10.998 1.00 88.06 95 THR A O 1
ATOM 777 N N . TYR A 1 96 ? -5.958 -2.948 11.668 1.00 83.94 96 TYR A N 1
ATOM 778 C CA . TYR A 1 96 ? -6.796 -2.867 10.464 1.00 83.94 96 TYR A CA 1
ATOM 779 C C . TYR A 1 96 ? -5.978 -2.807 9.168 1.00 83.94 96 TYR A C 1
ATOM 781 O O . TYR A 1 96 ? -6.254 -3.550 8.228 1.00 83.94 96 TYR A O 1
ATOM 789 N N . VAL A 1 97 ? -4.952 -1.949 9.108 1.00 86.69 97 VAL A N 1
ATOM 790 C CA . VAL A 1 97 ? -4.096 -1.830 7.913 1.00 86.69 97 VAL A CA 1
ATOM 791 C C . VAL A 1 97 ? -3.328 -3.122 7.652 1.00 86.69 97 VAL A C 1
ATOM 793 O O . VAL A 1 97 ? -3.184 -3.540 6.504 1.00 86.69 97 VAL A O 1
ATOM 796 N N . LYS A 1 98 ? -2.826 -3.770 8.707 1.00 88.62 98 LYS A N 1
ATOM 797 C CA . LYS A 1 98 ? -2.107 -5.037 8.587 1.00 88.62 98 LYS A CA 1
ATOM 798 C C . LYS A 1 98 ? -3.012 -6.141 8.036 1.00 88.62 98 LYS A C 1
ATOM 800 O O . LYS A 1 98 ? -2.625 -6.790 7.067 1.00 88.62 98 LYS A O 1
ATOM 805 N N . GLU A 1 99 ? -4.195 -6.322 8.614 1.00 85.44 99 GLU A N 1
ATOM 806 C CA . GLU A 1 99 ? -5.162 -7.338 8.184 1.00 85.44 99 GLU A CA 1
ATOM 807 C C . GLU A 1 99 ? -5.617 -7.113 6.736 1.00 85.44 99 GLU A C 1
ATOM 809 O O . GLU A 1 99 ? -5.693 -8.060 5.958 1.00 85.44 99 GLU A O 1
ATOM 814 N N . ASP A 1 100 ? -5.848 -5.860 6.335 1.00 83.69 100 ASP A N 1
ATOM 815 C CA . ASP A 1 100 ? -6.187 -5.495 4.955 1.00 83.69 100 ASP A CA 1
ATOM 816 C C . ASP A 1 100 ? -5.052 -5.833 3.969 1.00 83.69 100 ASP A C 1
ATOM 818 O O . ASP A 1 100 ? -5.293 -6.416 2.910 1.00 83.69 100 ASP A O 1
ATOM 822 N N . MET A 1 101 ? -3.795 -5.546 4.324 1.00 84.00 101 MET A N 1
ATOM 823 C CA . MET A 1 101 ? -2.637 -5.925 3.507 1.00 84.00 101 MET A CA 1
ATOM 824 C C . MET A 1 101 ? -2.474 -7.444 3.379 1.00 84.00 101 MET A C 1
ATOM 826 O O . MET A 1 101 ? -2.189 -7.937 2.286 1.00 84.00 101 MET A O 1
ATOM 830 N N . GLU A 1 102 ? -2.637 -8.181 4.480 1.00 85.62 102 GLU A N 1
ATOM 831 C CA . GLU A 1 102 ? -2.560 -9.646 4.502 1.00 85.62 102 GLU A CA 1
ATOM 832 C C . GLU A 1 102 ? -3.683 -10.262 3.669 1.00 85.62 102 GLU A C 1
ATOM 834 O O . GLU A 1 102 ? -3.425 -11.125 2.830 1.00 85.62 102 GLU A O 1
ATOM 839 N N . LYS A 1 103 ? -4.911 -9.761 3.827 1.00 81.00 103 LYS A N 1
ATOM 840 C CA . LYS A 1 103 ? -6.068 -10.179 3.038 1.00 81.00 103 LYS A CA 1
ATOM 841 C C . LYS A 1 103 ? -5.842 -9.952 1.549 1.00 81.00 103 LYS A C 1
ATOM 843 O O . LYS A 1 103 ? -6.026 -10.888 0.779 1.00 81.00 103 LYS A O 1
ATOM 848 N N . ARG A 1 104 ? -5.379 -8.764 1.140 1.00 74.62 104 ARG A N 1
ATOM 849 C CA . ARG A 1 104 ? -5.029 -8.497 -0.264 1.00 74.62 104 ARG A CA 1
ATOM 850 C C . ARG A 1 104 ? -3.993 -9.494 -0.753 1.00 74.62 104 ARG A C 1
ATOM 852 O O . ARG A 1 104 ? -4.182 -10.118 -1.786 1.00 74.62 104 ARG A O 1
ATOM 859 N N . GLN A 1 105 ? -2.921 -9.700 0.005 1.00 76.81 105 GLN A N 1
ATOM 860 C CA . GLN A 1 105 ? -1.884 -10.653 -0.378 1.00 76.81 105 GLN A CA 1
ATOM 861 C C . GLN A 1 105 ? -2.429 -12.084 -0.536 1.00 76.81 105 GLN A C 1
ATOM 863 O O . GLN A 1 105 ? -2.022 -12.779 -1.464 1.00 76.81 105 GLN A O 1
ATOM 868 N N . LEU A 1 106 ? -3.368 -12.513 0.313 1.00 76.25 106 LEU A N 1
ATOM 869 C CA . LEU A 1 106 ? -4.049 -13.806 0.198 1.00 76.25 106 LEU A CA 1
ATOM 870 C C . LEU A 1 106 ? -4.981 -13.873 -1.018 1.00 76.25 106 LEU A C 1
ATOM 872 O O . LEU A 1 106 ? -4.871 -14.811 -1.801 1.00 76.25 106 LEU A O 1
ATOM 876 N N . GLU A 1 107 ? -5.856 -12.886 -1.210 1.00 70.81 107 GLU A N 1
ATOM 877 C CA . GLU A 1 107 ? -6.765 -12.814 -2.361 1.00 70.81 107 GLU A CA 1
ATOM 878 C C . GLU A 1 107 ? -5.979 -12.819 -3.678 1.00 70.81 107 GLU A C 1
ATOM 880 O O . GLU A 1 107 ? -6.309 -13.579 -4.588 1.00 70.81 107 GLU A O 1
ATOM 885 N N . PHE A 1 108 ? -4.878 -12.069 -3.756 1.00 64.62 108 PHE A N 1
ATOM 886 C CA . PHE A 1 108 ? -3.989 -12.066 -4.919 1.00 64.62 108 PHE A CA 1
ATOM 887 C C . PHE A 1 108 ? -3.271 -13.412 -5.136 1.00 64.62 108 PHE A C 1
ATOM 889 O O . PHE A 1 108 ? -3.077 -13.814 -6.281 1.00 64.62 108 PHE A O 1
ATOM 896 N N . ASN A 1 109 ? -2.928 -14.155 -4.078 1.00 60.47 109 ASN A N 1
ATOM 897 C CA . ASN A 1 109 ? -2.349 -15.499 -4.211 1.00 60.47 109 ASN A CA 1
ATOM 898 C C . ASN A 1 109 ? -3.378 -16.549 -4.676 1.00 60.47 109 ASN A C 1
ATOM 900 O O . ASN A 1 109 ? -3.019 -17.471 -5.408 1.00 60.47 109 ASN A O 1
ATOM 904 N N . VAL A 1 110 ? -4.648 -16.426 -4.275 1.00 60.00 110 VAL A N 1
ATOM 905 C CA . VAL A 1 110 ? -5.718 -17.367 -4.661 1.00 60.00 110 VAL A CA 1
ATOM 906 C C . VAL A 1 110 ?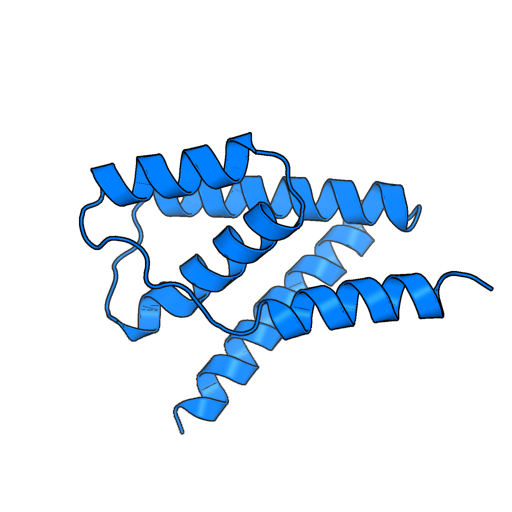 -6.069 -17.239 -6.146 1.00 60.00 110 VAL A C 1
ATOM 908 O O . VAL A 1 110 ? -6.226 -18.254 -6.809 1.00 60.00 110 VAL A O 1
ATOM 911 N N . HIS A 1 111 ? -6.081 -16.026 -6.711 1.00 54.22 111 HIS A N 1
ATOM 912 C CA . HIS A 1 111 ? -6.302 -15.805 -8.155 1.00 54.22 111 HIS A CA 1
ATOM 913 C C . HIS A 1 111 ? -5.146 -16.302 -9.055 1.00 54.22 111 HIS A C 1
ATOM 915 O O . HIS A 1 111 ? -5.205 -16.159 -10.275 1.00 54.22 111 HIS A O 1
ATOM 921 N N . ARG A 1 112 ? -4.084 -16.861 -8.461 1.00 49.28 112 ARG A N 1
ATOM 922 C CA . ARG A 1 112 ? -2.907 -17.427 -9.136 1.00 49.28 112 ARG A CA 1
ATOM 923 C C . ARG A 1 112 ? -2.892 -18.967 -9.130 1.00 49.28 112 ARG A C 1
ATOM 925 O O . ARG A 1 112 ? -2.017 -19.545 -9.774 1.00 49.28 112 ARG A O 1
ATOM 932 N N . SER A 1 113 ? -3.801 -19.598 -8.376 1.00 45.69 113 SER A N 1
ATOM 933 C CA . SER A 1 113 ? -3.953 -21.062 -8.249 1.00 45.69 113 SER A CA 1
ATOM 934 C C . SER A 1 113 ? -4.921 -21.596 -9.296 1.00 45.69 113 SER A C 1
ATOM 936 O O . SER A 1 113 ? -4.635 -22.680 -9.845 1.00 45.69 113 SER A O 1
#

pLDDT: mean 81.45, std 15.29, range [42.81, 96.75]

Organism: Paenibacillus amylolyticus (NCBI:txid1451)

Foldseek 3Di:
DCVVVVVVVVVVLVVVLPDQDAADLDPVSNLVQLVVLLVVLDLSSLVNLLLNLLCNVVVPRDDDPSSVVSNVSSLLSQLVVCCVVVVDDSVVSNVVSVVVSVVSNVVVVVVVD

InterPro domains:
  IPR042215 CarD-like, C-terminal domain [G3DSA:1.20.58.1290] (5-104)
  IPR048792 CarD, C-terminal domain [PF21095] (25-97)

Sequence (113 aa):
MYWASFLKAVARLLKEMEVPERLPLDPSKRRILLQMKLESRLLQDHFAIIRDTLCAKDYSLKLNNNDRSILHMAKEMLVTEIMYVLNIATKDASTYVKEDMEKRQLEFNVHRS

Secondary structure (DSSP, 8-state):
--HHHHHHHHHHHHHHT-SPPPPPSSHHHHHHHHHHHHHT--HHHHHHHHHHHHGGGGGT----HHHHHHHHHHHHHHHHHHHHHHT--HHHHHHHHHHHHHHHHHHHHHTT-